Protein AF-A0A7Z9Y8N8-F1 (afdb_monomer_lite)

Secondary structure (DSSP, 8-state):
-HHHHHHHHHHHHHHHT-S----SHHHHHHHHIIIIIIIIIHHHHHHHHHTTS-HHHHHHHHHHHHHHHHHHIIIII-----HHHHHHHHHHHHHHHHHTSPPS-----------

pLDDT: mean 80.78, std 9.98, range [49.03, 92.56]

Foldseek 3Di:
DVVVCCVVVVVVCCVPVNPDDDPDPVVVVVCCCCVVVVPVVVVVVLVVVPVVDDPLVSLVVVLCVVVVVVVCCCVPVVDDQDPVNVVVVVVSNVVSVVVSPDPDDDPPPPDDDDD

Structure (mmCIF, N/CA/C/O backbone):
data_AF-A0A7Z9Y8N8-F1
#
_entry.id   AF-A0A7Z9Y8N8-F1
#
loop_
_atom_site.group_PDB
_atom_site.id
_atom_site.type_symbol
_atom_site.label_atom_id
_atom_site.label_alt_id
_atom_site.label_comp_id
_atom_site.label_asym_id
_atom_site.label_entity_id
_atom_site.label_seq_id
_atom_site.pdbx_PDB_ins_code
_atom_site.Cartn_x
_atom_site.Cartn_y
_atom_site.Cartn_z
_atom_site.occupancy
_atom_site.B_iso_or_equiv
_atom_site.auth_seq_id
_atom_site.auth_comp_id
_atom_site.auth_asym_id
_atom_site.auth_atom_id
_atom_site.pdbx_PDB_model_num
ATOM 1 N N . GLN A 1 1 ? 8.320 -6.258 6.864 1.00 74.81 1 GLN A N 1
ATOM 2 C CA . GLN A 1 1 ? 7.740 -6.509 5.526 1.00 74.81 1 GLN A CA 1
ATOM 3 C C . GLN A 1 1 ? 8.650 -5.999 4.407 1.00 74.81 1 GLN A C 1
ATOM 5 O O . GLN A 1 1 ? 9.103 -6.826 3.633 1.00 74.81 1 GLN A O 1
ATOM 10 N N . ILE A 1 2 ? 8.998 -4.702 4.356 1.00 81.25 2 ILE A N 1
ATOM 11 C CA . ILE A 1 2 ? 9.824 -4.112 3.274 1.00 81.25 2 ILE A CA 1
ATOM 12 C C . ILE A 1 2 ? 11.162 -4.845 3.067 1.00 81.25 2 ILE A C 1
ATOM 14 O O . ILE A 1 2 ? 11.505 -5.166 1.936 1.00 81.25 2 ILE A O 1
ATOM 18 N N . GLY A 1 3 ? 11.878 -5.192 4.144 1.00 84.62 3 GLY A N 1
ATOM 19 C CA . GLY A 1 3 ? 13.131 -5.956 4.033 1.00 84.62 3 GLY A CA 1
ATOM 20 C C . GLY A 1 3 ? 12.950 -7.360 3.442 1.00 84.62 3 GLY A C 1
ATOM 21 O O . GLY A 1 3 ? 13.763 -7.798 2.638 1.00 84.62 3 GLY A O 1
ATOM 22 N N . VAL A 1 4 ? 11.845 -8.039 3.770 1.00 89.19 4 VAL A N 1
ATOM 23 C CA . VAL A 1 4 ? 11.522 -9.356 3.194 1.00 89.19 4 VAL A CA 1
ATOM 24 C C . VAL A 1 4 ? 11.194 -9.219 1.709 1.00 89.19 4 VAL A C 1
ATOM 26 O O . VAL A 1 4 ? 11.703 -9.991 0.906 1.00 89.19 4 VAL A O 1
ATOM 29 N N . VAL A 1 5 ? 10.406 -8.206 1.330 1.00 86.94 5 VAL A N 1
ATOM 30 C CA . VAL A 1 5 ? 10.078 -7.926 -0.078 1.00 86.94 5 VAL A CA 1
ATOM 31 C C . VAL A 1 5 ? 11.340 -7.593 -0.872 1.00 86.94 5 VAL A C 1
ATOM 33 O O . VAL A 1 5 ? 11.537 -8.149 -1.942 1.00 86.94 5 VAL A O 1
ATOM 36 N N . MET A 1 6 ? 12.235 -6.760 -0.337 1.00 87.12 6 MET A N 1
ATOM 37 C CA . MET A 1 6 ? 13.510 -6.439 -0.985 1.00 87.12 6 MET A CA 1
ATOM 38 C C . MET A 1 6 ? 14.345 -7.698 -1.246 1.00 87.12 6 MET A C 1
ATOM 40 O O . MET A 1 6 ? 14.837 -7.882 -2.357 1.00 87.12 6 MET A O 1
ATOM 44 N N . VAL A 1 7 ? 14.494 -8.568 -0.242 1.00 89.81 7 VAL A N 1
ATOM 45 C CA . VAL A 1 7 ? 15.297 -9.791 -0.368 1.00 89.81 7 VAL A CA 1
ATOM 46 C C . VAL A 1 7 ? 14.661 -10.760 -1.361 1.00 89.81 7 VAL A C 1
ATOM 48 O O . VAL A 1 7 ? 15.339 -11.223 -2.273 1.00 89.81 7 VAL A O 1
ATO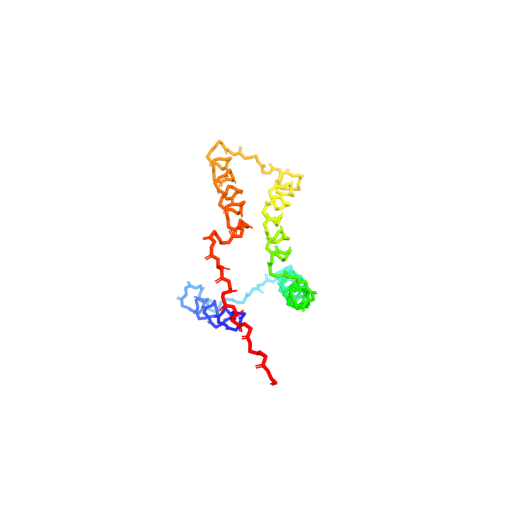M 51 N N . LEU A 1 8 ? 13.365 -11.048 -1.226 1.00 89.75 8 LEU A N 1
ATOM 52 C CA . LEU A 1 8 ? 12.685 -12.012 -2.091 1.00 89.75 8 LEU A CA 1
ATOM 53 C C . LEU A 1 8 ? 12.575 -11.516 -3.537 1.00 89.75 8 LEU A C 1
ATOM 55 O O . LEU A 1 8 ? 12.871 -12.279 -4.452 1.00 89.75 8 LEU A O 1
ATOM 59 N N . SER A 1 9 ? 12.217 -10.247 -3.755 1.00 86.81 9 SER A N 1
ATOM 60 C CA . SER A 1 9 ? 12.153 -9.667 -5.102 1.00 86.81 9 SER A CA 1
ATOM 61 C C . SER A 1 9 ? 13.541 -9.552 -5.737 1.00 86.81 9 SER A C 1
ATOM 63 O O . SER A 1 9 ? 13.685 -9.819 -6.926 1.00 86.81 9 SER A O 1
ATOM 65 N N . GLY A 1 10 ? 14.575 -9.220 -4.954 1.00 85.88 10 GLY A N 1
ATOM 66 C CA . GLY A 1 10 ? 15.961 -9.193 -5.429 1.00 85.88 10 GLY A CA 1
ATOM 67 C C . GLY A 1 10 ? 16.469 -10.578 -5.839 1.00 85.88 10 GLY A C 1
ATOM 68 O O . GLY A 1 10 ? 17.061 -10.726 -6.905 1.00 85.88 10 GLY A O 1
ATOM 69 N N . LEU A 1 11 ? 16.180 -11.609 -5.039 1.00 87.31 11 LEU A N 1
ATOM 70 C CA . LEU A 1 11 ? 16.478 -13.000 -5.393 1.00 87.31 11 LEU A CA 1
ATOM 71 C C . LEU A 1 11 ? 15.697 -13.445 -6.638 1.00 87.31 11 LEU A C 1
ATOM 73 O O . LEU A 1 11 ? 16.274 -14.065 -7.527 1.00 87.31 11 LEU A O 1
ATOM 77 N N . GLY A 1 12 ? 14.413 -13.090 -6.733 1.00 85.00 12 GLY A N 1
ATOM 78 C CA . GLY A 1 12 ? 13.573 -13.389 -7.893 1.00 85.00 12 GLY A CA 1
ATOM 79 C C . GLY A 1 12 ? 14.127 -12.798 -9.190 1.00 85.00 12 GLY A C 1
ATOM 80 O O . GLY A 1 12 ? 14.231 -13.508 -10.185 1.00 85.00 12 GLY A O 1
ATOM 81 N N . MET A 1 13 ? 14.574 -11.541 -9.169 1.00 85.00 13 MET A N 1
ATOM 82 C CA . MET A 1 13 ? 15.202 -10.896 -10.329 1.00 85.00 13 MET A CA 1
ATOM 83 C C . MET A 1 13 ? 16.421 -11.687 -10.832 1.00 85.00 13 MET A C 1
ATOM 85 O O . MET A 1 13 ? 16.550 -11.945 -12.027 1.00 85.00 13 MET A O 1
ATOM 89 N N . VAL A 1 14 ? 17.297 -12.120 -9.917 1.00 83.56 14 VAL A N 1
ATOM 90 C CA . VAL A 1 14 ? 18.511 -12.882 -10.259 1.00 83.56 14 VAL A CA 1
ATOM 91 C C . VAL A 1 14 ? 18.173 -14.251 -10.854 1.00 83.56 14 VAL A C 1
ATOM 93 O O . VAL A 1 14 ? 18.847 -14.691 -11.782 1.00 83.56 14 VAL A O 1
ATOM 96 N N . VAL A 1 15 ? 17.136 -14.914 -10.336 1.00 86.75 15 VAL A N 1
ATOM 97 C CA . VAL A 1 15 ? 16.739 -16.266 -10.757 1.00 86.75 15 VAL A CA 1
ATOM 98 C C . VAL A 1 15 ? 15.953 -16.266 -12.074 1.00 86.75 15 VAL A C 1
ATOM 100 O O . VAL A 1 15 ? 16.153 -17.172 -12.880 1.00 86.75 15 VAL A O 1
ATOM 103 N N . PHE A 1 16 ? 15.073 -15.284 -12.305 1.00 83.81 16 PHE A N 1
ATOM 104 C CA . PHE A 1 16 ? 14.103 -15.311 -13.412 1.00 83.81 16 PHE A CA 1
ATOM 105 C C . PHE A 1 16 ? 14.405 -14.350 -14.572 1.00 83.81 16 PHE A C 1
ATOM 107 O O . PHE A 1 16 ? 14.133 -14.707 -15.715 1.00 83.81 16 PHE A O 1
ATOM 114 N N . GLU A 1 17 ? 14.946 -13.153 -14.321 1.00 76.19 17 GLU A N 1
ATOM 115 C CA . GLU A 1 17 ? 15.118 -12.116 -15.361 1.00 76.19 17 GLU A CA 1
ATOM 116 C C . GLU A 1 17 ? 16.570 -11.967 -15.853 1.00 76.19 17 GLU A C 1
ATOM 118 O O . GLU A 1 17 ? 16.811 -11.391 -16.915 1.00 76.19 17 GLU A O 1
ATOM 123 N N . GLY A 1 18 ? 17.544 -12.537 -15.134 1.00 71.50 18 GLY A N 1
ATOM 124 C CA . GLY A 1 18 ? 18.972 -12.379 -15.417 1.00 71.50 18 GLY A CA 1
ATOM 125 C C . GLY A 1 18 ? 19.484 -10.964 -15.089 1.00 71.50 18 GLY A C 1
ATOM 126 O O . GLY A 1 18 ? 18.704 -10.016 -15.001 1.00 71.50 18 GLY A O 1
ATOM 127 N N . PRO A 1 19 ? 20.798 -10.767 -14.866 1.00 66.75 19 PRO A N 1
ATOM 128 C CA . PRO A 1 19 ? 21.352 -9.465 -14.488 1.00 66.75 19 PRO A CA 1
ATOM 129 C C . PRO A 1 19 ? 21.373 -8.489 -15.680 1.00 66.75 19 PRO A C 1
ATOM 131 O O . PRO A 1 19 ? 22.409 -8.221 -16.287 1.00 66.75 19 PRO A O 1
ATOM 134 N N . GLY A 1 20 ? 20.207 -7.952 -16.029 1.00 67.62 20 GLY A N 1
ATOM 135 C CA . GLY A 1 20 ? 20.031 -6.843 -16.956 1.00 67.62 20 GLY A CA 1
ATOM 136 C C . GLY A 1 20 ? 19.877 -5.532 -16.192 1.00 67.62 20 GLY A C 1
ATOM 137 O O . GLY A 1 20 ? 19.000 -5.397 -15.344 1.00 67.62 20 GLY A O 1
ATOM 138 N N . TYR A 1 21 ? 20.716 -4.539 -16.487 1.00 72.00 21 TYR A N 1
ATOM 139 C CA . TYR A 1 21 ? 20.544 -3.206 -15.909 1.00 72.00 21 TYR A CA 1
ATOM 140 C C . TYR A 1 21 ? 19.411 -2.459 -16.623 1.00 72.00 21 TYR A C 1
ATOM 142 O O . TYR A 1 21 ? 19.406 -2.429 -17.859 1.00 72.00 21 TYR A O 1
ATOM 150 N N . PRO A 1 22 ? 18.492 -1.802 -15.891 1.00 72.06 22 PRO A N 1
ATOM 151 C CA . PRO A 1 22 ? 17.489 -0.950 -16.508 1.00 72.06 22 PRO A CA 1
ATOM 152 C C . PRO A 1 22 ? 18.182 0.190 -17.260 1.00 72.06 22 PRO A C 1
ATOM 154 O O . PRO A 1 22 ? 18.826 1.061 -16.676 1.00 72.06 22 PRO A O 1
ATOM 157 N N . ARG A 1 23 ? 18.076 0.177 -18.590 1.00 73.62 23 ARG A N 1
ATOM 158 C CA . ARG A 1 23 ? 18.652 1.209 -19.454 1.00 73.62 23 ARG A CA 1
ATOM 159 C C . ARG A 1 23 ? 17.613 2.298 -19.679 1.00 73.62 23 ARG A C 1
ATOM 161 O O . ARG A 1 23 ? 16.666 2.107 -20.431 1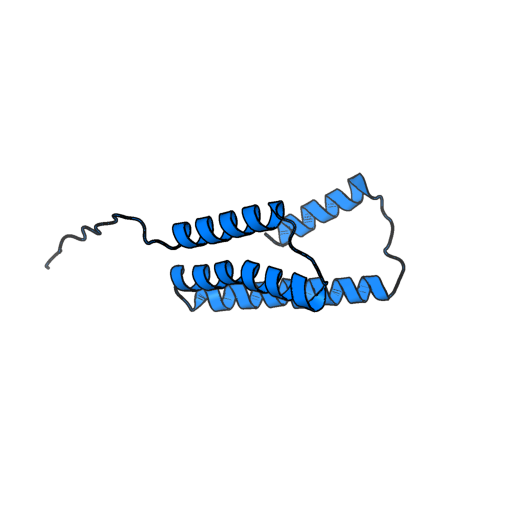.00 73.62 23 ARG A O 1
ATOM 168 N N . GLY A 1 24 ? 17.795 3.444 -19.030 1.00 82.31 24 GLY A N 1
ATOM 169 C CA . GLY A 1 24 ? 16.998 4.637 -19.308 1.00 82.31 24 GLY A CA 1
ATOM 170 C C . GLY A 1 24 ? 16.698 5.478 -18.075 1.00 82.31 24 GLY A C 1
ATOM 171 O O . GLY A 1 24 ? 16.268 4.980 -17.037 1.00 82.31 24 GLY A O 1
ATOM 172 N N . TRP A 1 25 ? 16.864 6.790 -18.221 1.00 84.69 25 TRP A N 1
ATOM 173 C CA . TRP A 1 25 ? 16.584 7.778 -17.176 1.00 84.69 25 TRP A CA 1
ATOM 174 C C . TRP A 1 25 ? 15.131 7.739 -16.671 1.00 84.69 25 TRP A C 1
ATOM 176 O O . TRP A 1 25 ? 14.866 8.003 -15.499 1.00 84.69 25 TRP A O 1
ATOM 186 N N . THR A 1 26 ? 14.190 7.351 -17.533 1.00 87.50 26 THR A N 1
ATOM 187 C CA . THR A 1 26 ? 12.769 7.191 -17.193 1.00 87.50 26 THR A CA 1
ATOM 188 C C . THR A 1 26 ? 12.542 6.124 -16.123 1.00 87.50 26 THR A C 1
ATOM 190 O O . THR A 1 26 ? 11.731 6.336 -15.224 1.00 87.50 26 THR A O 1
ATOM 193 N N . VAL A 1 27 ? 13.285 5.011 -16.165 1.00 87.56 27 VAL A N 1
ATOM 194 C CA . VAL A 1 27 ? 13.118 3.907 -15.207 1.00 87.56 27 VAL A CA 1
ATOM 195 C C . VAL A 1 27 ? 13.610 4.318 -13.825 1.00 87.56 27 VAL A C 1
ATOM 197 O O . VAL A 1 27 ? 12.903 4.121 -12.843 1.00 87.56 27 VAL A O 1
ATOM 200 N N . TYR A 1 28 ? 14.772 4.970 -13.743 1.00 87.12 28 TYR A N 1
ATOM 201 C CA . TYR A 1 28 ? 15.305 5.469 -12.472 1.00 87.12 28 TYR A CA 1
ATOM 202 C C . TYR A 1 28 ? 14.409 6.537 -11.840 1.00 87.12 28 TYR A C 1
ATOM 204 O O . TYR A 1 28 ? 14.181 6.511 -10.633 1.00 87.12 28 TYR A O 1
ATOM 212 N N . LYS A 1 29 ? 13.847 7.442 -12.652 1.00 90.12 29 LYS A N 1
ATOM 213 C CA . LYS A 1 29 ? 12.847 8.411 -12.185 1.00 90.12 29 LYS A CA 1
ATOM 214 C C . LYS A 1 29 ? 11.593 7.725 -11.651 1.00 90.12 29 LYS A C 1
ATOM 216 O O . LYS A 1 29 ? 11.150 8.064 -10.558 1.00 90.12 29 LYS A O 1
ATOM 221 N N . GLY A 1 30 ? 11.047 6.765 -12.399 1.00 89.50 30 GLY A N 1
ATOM 222 C CA . GLY A 1 30 ? 9.881 5.991 -11.977 1.00 89.50 30 GLY A CA 1
ATOM 223 C C . GLY A 1 30 ? 10.141 5.266 -10.661 1.00 89.50 30 GLY A C 1
ATOM 224 O O . GLY A 1 30 ? 9.374 5.431 -9.721 1.00 89.50 30 GLY A O 1
ATOM 225 N N . LEU A 1 31 ? 11.272 4.563 -10.563 1.00 88.94 31 LEU A N 1
ATOM 226 C CA . LEU A 1 31 ? 11.694 3.837 -9.366 1.00 88.94 31 LEU A CA 1
ATOM 227 C C . LEU A 1 31 ? 11.853 4.757 -8.153 1.00 88.94 31 LEU A C 1
ATOM 229 O O . LEU A 1 31 ? 11.439 4.403 -7.053 1.00 88.94 31 LEU A O 1
ATOM 233 N N . PHE A 1 32 ? 12.434 5.943 -8.341 1.00 90.81 32 PHE A N 1
ATOM 234 C CA . PHE A 1 32 ? 12.578 6.906 -7.256 1.00 90.81 32 PHE A CA 1
ATOM 235 C C . PHE A 1 32 ? 11.218 7.427 -6.784 1.00 90.81 32 PHE A C 1
ATOM 237 O O . PHE A 1 32 ? 10.953 7.454 -5.585 1.00 90.81 32 PHE A O 1
ATOM 244 N N . ILE A 1 33 ? 10.328 7.795 -7.708 1.00 92.56 33 ILE A N 1
ATOM 245 C CA . ILE A 1 33 ? 9.006 8.327 -7.359 1.00 92.56 33 ILE A CA 1
ATOM 246 C C . ILE A 1 33 ? 8.155 7.259 -6.658 1.00 92.56 33 ILE A C 1
ATOM 248 O O . ILE A 1 33 ? 7.591 7.522 -5.596 1.00 92.56 33 ILE A O 1
ATOM 252 N N . THR A 1 34 ? 8.086 6.043 -7.197 1.00 90.88 34 THR A N 1
ATOM 253 C CA . THR A 1 34 ? 7.254 4.975 -6.623 1.00 90.88 34 THR A CA 1
ATOM 254 C C . THR A 1 34 ? 7.875 4.368 -5.362 1.00 90.88 34 THR A C 1
ATOM 256 O O . THR A 1 34 ? 7.177 4.117 -4.379 1.00 90.88 34 THR A O 1
ATOM 259 N N . GLY A 1 35 ? 9.193 4.180 -5.331 1.00 89.31 35 GLY A N 1
ATOM 260 C CA . GLY A 1 35 ? 9.896 3.609 -4.184 1.00 89.31 35 GLY A CA 1
ATOM 261 C C . GLY A 1 35 ? 10.010 4.574 -3.005 1.00 89.31 35 GLY A C 1
ATOM 262 O O . GLY A 1 35 ? 9.782 4.189 -1.860 1.00 89.31 35 GLY A O 1
ATOM 263 N N . PHE A 1 36 ? 10.329 5.844 -3.247 1.00 90.62 36 PHE A N 1
ATOM 264 C CA . PHE A 1 36 ? 10.497 6.801 -2.156 1.00 90.62 36 PHE A CA 1
ATOM 265 C C . PHE A 1 36 ? 9.163 7.422 -1.735 1.00 90.62 36 PHE A C 1
ATOM 267 O O . PHE A 1 36 ? 8.745 7.262 -0.588 1.00 90.62 36 PHE A O 1
ATOM 274 N N . PHE A 1 37 ? 8.464 8.096 -2.652 1.00 91.00 37 PHE A N 1
ATOM 275 C CA . PHE A 1 37 ? 7.245 8.828 -2.301 1.00 91.00 37 PHE A CA 1
ATOM 276 C C . PHE A 1 37 ? 6.050 7.899 -2.113 1.00 91.00 37 PHE A C 1
ATOM 278 O O . PHE A 1 37 ? 5.396 7.959 -1.075 1.00 91.00 37 PHE A O 1
ATOM 285 N N . ALA A 1 38 ? 5.772 7.024 -3.084 1.00 89.19 38 ALA A N 1
ATOM 286 C CA . ALA A 1 38 ? 4.589 6.171 -2.988 1.00 89.19 38 ALA A CA 1
ATOM 287 C C . ALA A 1 38 ? 4.740 5.061 -1.936 1.00 89.19 38 ALA A C 1
ATOM 289 O O . ALA A 1 38 ? 3.746 4.661 -1.347 1.00 89.19 38 ALA A O 1
ATOM 290 N N . THR A 1 39 ? 5.964 4.591 -1.662 1.00 90.25 39 THR A N 1
ATOM 291 C CA . THR A 1 39 ? 6.201 3.489 -0.714 1.00 90.25 39 THR A CA 1
ATOM 292 C C . THR A 1 39 ? 6.753 3.984 0.623 1.00 90.25 39 THR A C 1
ATOM 294 O O . THR A 1 39 ? 6.069 3.885 1.638 1.00 90.25 39 THR A O 1
ATOM 297 N N . ALA A 1 40 ? 7.979 4.522 0.669 1.00 89.25 40 ALA A N 1
ATOM 298 C CA . ALA A 1 40 ? 8.636 4.838 1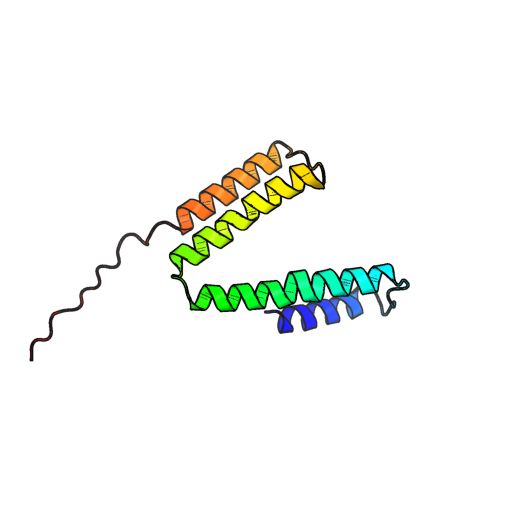.942 1.00 89.25 40 ALA A CA 1
ATOM 299 C C . ALA A 1 40 ? 7.898 5.922 2.749 1.00 89.25 40 ALA A C 1
ATOM 301 O O . ALA A 1 40 ? 7.656 5.739 3.944 1.00 89.25 40 ALA A O 1
ATOM 302 N N . VAL A 1 41 ? 7.498 7.023 2.103 1.00 91.00 41 VAL A N 1
ATOM 303 C CA . VAL A 1 41 ? 6.746 8.105 2.761 1.00 91.00 41 VAL A CA 1
ATOM 304 C C . VAL A 1 41 ? 5.344 7.641 3.155 1.00 91.00 41 VAL A C 1
ATOM 306 O O . VAL A 1 41 ? 4.917 7.918 4.276 1.00 91.00 41 VAL A O 1
ATOM 309 N N . ALA A 1 42 ? 4.652 6.897 2.287 1.00 89.38 42 ALA A N 1
ATOM 310 C CA . ALA A 1 42 ? 3.329 6.358 2.596 1.00 89.38 42 ALA A CA 1
ATOM 311 C C . ALA A 1 42 ? 3.365 5.424 3.813 1.00 89.38 42 ALA A C 1
ATOM 313 O O . ALA A 1 42 ? 2.596 5.629 4.746 1.00 89.38 42 ALA A O 1
ATOM 314 N N . PHE A 1 43 ? 4.303 4.472 3.869 1.00 88.56 43 PHE A N 1
ATOM 315 C CA . PHE A 1 43 ? 4.461 3.579 5.021 1.00 88.56 43 PHE A CA 1
ATOM 316 C C . PHE A 1 43 ? 4.868 4.318 6.296 1.00 88.56 43 PHE A C 1
ATOM 318 O O . PHE A 1 43 ? 4.412 3.969 7.385 1.00 88.56 43 PHE A O 1
ATOM 325 N N . TRP A 1 44 ? 5.717 5.343 6.189 1.00 91.00 44 TRP A N 1
ATOM 326 C CA . TRP A 1 44 ? 6.068 6.171 7.340 1.00 91.00 44 TRP A CA 1
ATOM 327 C C . TRP A 1 44 ? 4.842 6.902 7.895 1.00 91.00 44 TRP A C 1
ATOM 329 O O . TRP A 1 44 ? 4.573 6.824 9.095 1.00 91.00 44 TRP A O 1
ATOM 339 N N . ALA A 1 45 ? 4.068 7.555 7.024 1.00 88.25 45 ALA A N 1
ATOM 340 C CA . ALA A 1 45 ? 2.835 8.232 7.402 1.00 88.25 45 ALA A CA 1
ATOM 341 C C . ALA A 1 45 ? 1.826 7.235 7.985 1.00 88.25 45 ALA A C 1
ATOM 343 O O . ALA A 1 45 ? 1.270 7.481 9.052 1.00 88.25 45 ALA A O 1
ATOM 344 N N . GLN A 1 46 ? 1.657 6.079 7.340 1.00 87.38 46 GLN A N 1
ATOM 345 C CA . GLN A 1 46 ? 0.788 4.997 7.783 1.00 87.38 46 GLN A CA 1
ATOM 346 C C . GLN A 1 46 ? 1.138 4.564 9.209 1.00 87.38 46 GLN A C 1
ATOM 348 O O . GLN A 1 46 ? 0.283 4.628 10.085 1.00 87.38 46 GLN A O 1
ATOM 353 N N . ASN A 1 47 ? 2.400 4.223 9.480 1.00 88.06 47 ASN A N 1
ATOM 354 C CA . ASN A 1 47 ? 2.848 3.831 10.819 1.00 88.06 47 ASN A CA 1
ATOM 355 C C . ASN A 1 47 ? 2.671 4.959 11.843 1.00 88.06 47 ASN A C 1
ATOM 357 O O . ASN A 1 47 ? 2.300 4.711 12.992 1.00 88.06 47 ASN A O 1
ATOM 361 N N . ARG A 1 48 ? 2.921 6.213 11.442 1.00 88.56 48 ARG A N 1
ATOM 362 C CA . ARG A 1 48 ? 2.764 7.363 12.332 1.00 88.56 48 ARG A CA 1
ATOM 363 C C . ARG A 1 48 ? 1.303 7.564 12.717 1.00 88.56 48 ARG A C 1
ATOM 365 O O . ARG A 1 48 ? 1.021 7.686 13.905 1.00 88.56 48 ARG A O 1
ATOM 372 N N . PHE A 1 49 ? 0.386 7.571 11.757 1.00 85.69 49 PHE A N 1
ATOM 373 C CA . PHE A 1 49 ? -1.036 7.766 12.028 1.00 85.69 49 PHE A CA 1
ATOM 374 C C . PHE A 1 49 ? -1.652 6.571 12.748 1.00 85.69 49 PHE A C 1
ATOM 376 O O . PHE A 1 49 ? -2.353 6.786 13.728 1.00 85.69 49 PHE A O 1
ATOM 383 N N . GLN A 1 50 ? -1.302 5.337 12.374 1.00 85.06 50 GLN A N 1
ATOM 384 C CA . GLN A 1 50 ? -1.714 4.125 13.093 1.00 85.06 50 GLN A CA 1
ATOM 385 C C . GLN A 1 50 ? -1.367 4.174 14.588 1.00 85.06 50 GLN A C 1
ATOM 387 O O . GLN A 1 50 ? -2.107 3.641 15.405 1.00 85.06 50 GLN A O 1
ATOM 392 N N . SER A 1 51 ? -0.259 4.827 14.963 1.00 85.12 51 SER A N 1
ATOM 393 C CA . SER A 1 51 ? 0.128 4.989 16.373 1.00 85.12 51 SER A CA 1
ATOM 394 C C . SER A 1 51 ? -0.697 6.028 17.148 1.00 85.12 51 SER A C 1
ATOM 396 O O . SER A 1 51 ? -0.628 6.064 18.374 1.00 85.12 51 SER A O 1
ATOM 398 N N . LEU A 1 52 ? -1.439 6.893 16.448 1.00 84.06 52 LEU A N 1
ATOM 399 C CA . LEU A 1 52 ? -2.159 8.037 17.018 1.00 84.06 52 LEU A CA 1
ATOM 400 C C . LEU A 1 52 ? -3.677 7.828 17.098 1.00 84.06 52 LEU A C 1
ATOM 402 O O . LEU A 1 52 ? -4.323 8.487 17.909 1.00 84.06 52 LEU A O 1
ATOM 406 N N . ILE A 1 53 ? -4.248 6.950 16.269 1.00 85.94 53 ILE A N 1
ATOM 407 C CA . ILE A 1 53 ? -5.695 6.682 16.216 1.00 85.94 53 ILE A CA 1
ATOM 408 C C . ILE A 1 53 ? -6.011 5.237 16.611 1.00 85.94 53 ILE A C 1
ATOM 410 O O . ILE A 1 53 ? -5.134 4.375 16.641 1.00 85.94 53 ILE A O 1
ATOM 414 N N . SER A 1 54 ? -7.277 4.958 16.932 1.00 84.94 54 SER A N 1
ATOM 415 C CA . SER A 1 54 ? -7.691 3.609 17.314 1.00 84.94 54 SER A CA 1
ATOM 416 C C . SER A 1 54 ? -7.564 2.621 16.144 1.00 84.94 54 SER A C 1
ATOM 418 O O . SER A 1 54 ? -7.583 2.997 14.966 1.00 84.94 54 SER A O 1
ATOM 420 N N . ALA A 1 55 ? -7.463 1.326 16.462 1.00 78.56 55 ALA A N 1
ATOM 421 C CA . ALA A 1 55 ? -7.412 0.273 15.448 1.00 78.56 55 ALA A CA 1
ATOM 422 C C . ALA A 1 55 ? -8.676 0.245 14.564 1.00 78.56 55 ALA A C 1
ATOM 424 O O . ALA A 1 55 ? -8.576 -0.056 13.378 1.00 78.56 55 ALA A O 1
ATOM 425 N N . GLY A 1 56 ? -9.841 0.598 15.125 1.00 76.38 56 GLY A N 1
ATOM 426 C CA . GLY A 1 56 ? -11.097 0.697 14.376 1.00 76.38 56 GLY A CA 1
ATOM 427 C C . GLY A 1 56 ? -11.078 1.843 13.364 1.00 76.38 56 GLY A C 1
ATOM 428 O O . GLY A 1 56 ? -11.373 1.635 12.192 1.00 76.38 56 GLY A O 1
ATOM 429 N N . ASP A 1 57 ? -10.635 3.031 13.776 1.00 79.44 57 ASP A N 1
ATOM 430 C CA . ASP A 1 57 ? -10.585 4.200 12.883 1.00 79.44 57 ASP A CA 1
ATOM 431 C C . ASP A 1 57 ? -9.558 4.014 11.758 1.00 79.44 57 ASP A C 1
ATOM 433 O O . ASP A 1 57 ? -9.811 4.344 10.600 1.00 79.44 57 ASP A O 1
ATOM 437 N N . THR A 1 58 ? -8.412 3.409 12.080 1.00 81.81 58 THR A N 1
ATOM 438 C CA . THR A 1 58 ? -7.396 3.015 11.095 1.00 81.81 58 THR A CA 1
ATOM 439 C C . THR A 1 58 ? -7.972 2.073 10.037 1.00 81.81 58 THR A C 1
ATOM 441 O O . THR A 1 58 ? -7.698 2.224 8.845 1.00 81.81 58 THR A O 1
ATOM 444 N N . ALA A 1 59 ? -8.760 1.085 10.462 1.00 78.88 59 ALA A N 1
ATOM 445 C CA . ALA A 1 59 ? -9.336 0.097 9.565 1.00 78.88 59 ALA A CA 1
ATOM 446 C C . ALA A 1 59 ? -10.391 0.718 8.628 1.00 78.88 59 ALA A C 1
ATOM 448 O O . ALA A 1 59 ? -10.423 0.355 7.454 1.00 78.88 59 ALA A O 1
ATOM 449 N N . ILE A 1 60 ? -11.152 1.732 9.074 1.00 79.94 60 ILE A N 1
ATOM 450 C CA . ILE A 1 60 ? -12.023 2.543 8.198 1.00 79.94 60 ILE A CA 1
ATOM 451 C C . ILE A 1 60 ? -11.208 3.240 7.101 1.00 79.94 60 ILE A C 1
ATOM 453 O O . ILE A 1 60 ? -11.608 3.236 5.933 1.00 79.94 60 ILE A O 1
ATOM 457 N N . ILE A 1 61 ? -10.052 3.808 7.448 1.00 84.50 61 ILE A N 1
ATOM 458 C CA . ILE A 1 61 ? -9.191 4.503 6.483 1.00 84.50 61 ILE A CA 1
ATOM 459 C C . ILE A 1 61 ? -8.646 3.524 5.433 1.00 84.50 61 ILE A C 1
ATOM 461 O O . ILE A 1 61 ? -8.772 3.799 4.241 1.00 84.50 61 ILE A O 1
ATOM 465 N N . PHE A 1 62 ? -8.118 2.359 5.829 1.00 82.56 62 PHE A N 1
ATOM 466 C CA . PHE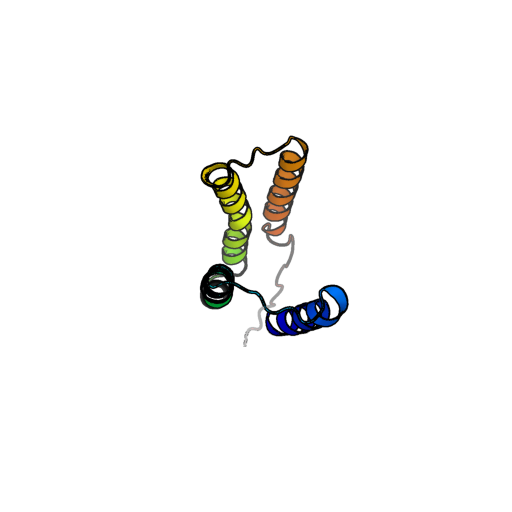 A 1 62 ? -7.661 1.354 4.850 1.00 82.56 62 PHE A CA 1
ATOM 467 C C . PHE A 1 62 ? -8.800 0.739 4.048 1.00 82.56 62 PHE A C 1
ATOM 469 O O . PHE A 1 62 ? -8.616 0.419 2.878 1.00 82.56 62 PHE A O 1
ATOM 476 N N . ALA A 1 63 ? -9.995 0.623 4.626 1.00 82.25 63 ALA A N 1
ATOM 477 C CA . ALA A 1 63 ? -11.166 0.185 3.878 1.00 82.25 63 ALA A CA 1
ATOM 478 C C . ALA A 1 63 ? -11.594 1.194 2.800 1.00 82.25 63 ALA A C 1
ATOM 480 O O . ALA A 1 63 ? -12.202 0.822 1.798 1.00 82.25 63 ALA A O 1
ATOM 481 N N . SER A 1 64 ? -11.245 2.469 2.977 1.00 84.38 64 SER A N 1
ATOM 482 C CA . SER A 1 64 ? -11.530 3.523 2.002 1.00 84.38 64 SER A CA 1
ATOM 483 C C . SER A 1 64 ? -10.537 3.531 0.830 1.00 84.38 64 SER A C 1
ATOM 485 O O . SER A 1 64 ? -10.875 4.000 -0.255 1.00 84.38 64 SER A O 1
ATOM 487 N N . GLU A 1 65 ? -9.332 2.979 1.007 1.00 84.88 65 GLU A N 1
ATOM 488 C CA . GLU A 1 65 ? -8.292 2.893 -0.028 1.00 84.88 65 GLU A CA 1
ATOM 489 C C . GLU A 1 65 ? -8.775 2.256 -1.349 1.00 84.88 65 GLU A C 1
ATOM 491 O O . GLU A 1 65 ? -8.640 2.911 -2.385 1.00 84.88 65 GLU A O 1
ATOM 496 N N . PRO A 1 66 ? -9.395 1.055 -1.377 1.00 82.38 66 PRO A N 1
ATOM 497 C CA . PRO A 1 66 ? -9.872 0.456 -2.626 1.00 82.38 66 PRO A CA 1
ATOM 498 C C . PRO A 1 66 ? -10.973 1.272 -3.315 1.00 82.38 66 PRO A C 1
ATOM 500 O O . PRO A 1 66 ? -11.077 1.227 -4.539 1.00 82.38 66 PRO A O 1
ATOM 503 N N . VAL A 1 67 ? -11.771 2.046 -2.568 1.00 84.50 67 VAL A N 1
ATOM 504 C CA . VAL A 1 67 ? -12.789 2.939 -3.147 1.00 84.50 67 VAL A CA 1
ATOM 505 C C . VAL A 1 67 ? -12.117 4.072 -3.915 1.00 84.50 67 VAL A C 1
ATOM 507 O O . VAL A 1 67 ? -12.463 4.328 -5.068 1.00 84.50 67 VAL A O 1
ATOM 510 N N . PHE A 1 68 ? -11.120 4.721 -3.307 1.00 87.00 68 PHE A N 1
ATOM 511 C CA . PHE A 1 68 ? -10.341 5.756 -3.982 1.00 87.00 68 PHE A CA 1
ATOM 512 C C . PHE A 1 68 ? -9.534 5.190 -5.148 1.00 87.00 68 PHE A C 1
ATOM 514 O O . PHE A 1 68 ? -9.501 5.808 -6.207 1.00 87.00 68 PHE A O 1
ATOM 521 N N . ALA A 1 69 ? -8.938 4.006 -4.996 1.00 87.25 69 ALA A N 1
ATOM 522 C CA . ALA A 1 69 ? -8.221 3.334 -6.073 1.00 87.25 69 ALA A CA 1
ATOM 523 C C . ALA A 1 69 ? -9.138 3.052 -7.274 1.00 87.25 69 ALA A C 1
ATOM 525 O O . ALA A 1 69 ? -8.786 3.401 -8.397 1.00 87.25 69 ALA A O 1
ATOM 526 N N . ALA A 1 70 ? -10.341 2.513 -7.047 1.00 84.94 70 ALA A N 1
ATOM 527 C CA . ALA A 1 70 ? -11.324 2.278 -8.105 1.00 84.94 70 ALA A CA 1
ATOM 528 C C . ALA A 1 70 ? -11.808 3.588 -8.752 1.00 84.94 70 ALA A C 1
ATOM 530 O O . ALA A 1 70 ? -11.925 3.673 -9.974 1.00 84.94 70 ALA A O 1
ATOM 531 N N . MET A 1 71 ? -12.045 4.628 -7.947 1.00 86.88 71 MET A N 1
ATOM 532 C CA . MET A 1 71 ? -12.433 5.951 -8.436 1.00 86.88 71 MET A CA 1
ATOM 533 C C . MET A 1 71 ? -11.338 6.560 -9.320 1.00 86.88 71 MET A C 1
ATOM 535 O O . MET A 1 71 ? -11.618 7.013 -10.427 1.00 86.88 71 MET A O 1
ATOM 539 N N . PHE A 1 72 ? -10.085 6.548 -8.868 1.00 88.94 72 PHE A N 1
ATOM 540 C CA . PHE A 1 72 ? -8.967 7.089 -9.634 1.00 88.94 72 PHE A CA 1
ATOM 541 C C . PHE A 1 72 ? -8.614 6.229 -10.853 1.00 88.94 72 PHE A C 1
ATOM 543 O O . PHE A 1 72 ? -8.278 6.794 -11.891 1.00 88.94 72 PHE A O 1
ATOM 550 N N . GLY A 1 73 ? -8.768 4.905 -10.789 1.00 88.12 73 GLY A N 1
ATOM 551 C CA . GLY A 1 73 ? -8.650 4.016 -11.951 1.00 88.12 73 GLY A CA 1
ATOM 552 C C . GLY A 1 73 ? -9.680 4.346 -13.036 1.00 88.12 73 GLY A C 1
ATOM 553 O O . GLY A 1 73 ? -9.331 4.495 -14.207 1.00 88.12 73 GLY A O 1
ATOM 554 N N . TYR A 1 74 ? -10.934 4.593 -12.645 1.00 86.06 74 TYR A N 1
ATOM 555 C CA . TYR A 1 74 ? -11.975 5.029 -13.578 1.00 86.06 74 TYR A CA 1
ATOM 556 C C . TYR A 1 74 ? -11.698 6.426 -14.162 1.00 86.06 74 TYR A C 1
ATOM 558 O O . TYR A 1 74 ? -11.803 6.609 -15.373 1.00 86.06 74 TYR A O 1
ATOM 566 N N . LEU A 1 75 ? -11.329 7.413 -13.330 1.00 88.75 75 LEU A N 1
ATOM 567 C CA . LEU A 1 75 ? -11.137 8.802 -13.779 1.00 88.75 75 LEU A CA 1
ATOM 568 C C . LEU A 1 75 ? -9.843 9.027 -14.575 1.00 88.75 75 LEU A C 1
ATOM 570 O O . LEU A 1 75 ? -9.874 9.716 -15.590 1.00 88.75 75 LEU A O 1
ATOM 574 N N . PHE A 1 76 ? -8.708 8.510 -14.098 1.00 89.25 76 PHE A N 1
ATOM 575 C CA . PHE A 1 76 ? -7.386 8.822 -14.655 1.00 89.25 76 PHE A CA 1
ATOM 576 C C . PHE A 1 76 ? -6.884 7.766 -15.638 1.00 89.25 76 PHE A C 1
ATOM 578 O O . PHE A 1 76 ? -6.220 8.124 -16.609 1.00 89.25 76 PHE A O 1
ATOM 585 N N . LEU A 1 77 ? -7.183 6.484 -15.404 1.00 85.50 77 LEU A N 1
ATOM 586 C CA . LEU A 1 77 ? -6.772 5.394 -16.298 1.00 85.50 77 LEU A CA 1
ATOM 587 C C . LEU A 1 77 ? -7.876 5.017 -17.302 1.00 85.50 77 LEU A C 1
ATOM 589 O O . LEU A 1 77 ? -7.605 4.298 -18.262 1.00 85.50 77 LEU A O 1
ATOM 593 N N . GLY A 1 78 ? -9.106 5.517 -17.117 1.00 82.38 78 GLY A N 1
ATOM 594 C CA . GLY A 1 78 ? -10.245 5.201 -17.981 1.00 82.38 78 GLY A CA 1
ATOM 595 C C . GLY A 1 78 ? -10.715 3.749 -17.859 1.00 82.38 78 GLY A C 1
ATOM 596 O O . GLY A 1 78 ? -11.383 3.241 -18.764 1.00 82.38 78 GLY A O 1
ATOM 597 N N . GLU A 1 79 ? -10.354 3.061 -16.772 1.00 83.25 79 GLU A N 1
ATOM 598 C CA . GLU A 1 79 ? -10.701 1.659 -16.566 1.00 83.25 79 GLU A CA 1
ATOM 599 C C . GLU A 1 79 ? -12.214 1.507 -16.403 1.00 83.25 79 GLU A C 1
ATOM 601 O O . GLU A 1 79 ? -12.828 2.060 -15.492 1.00 83.25 79 GLU A O 1
ATOM 606 N N . ARG A 1 80 ? -12.840 0.733 -17.294 1.00 79.56 80 ARG A N 1
ATOM 607 C CA . ARG A 1 80 ? -14.255 0.376 -17.177 1.00 79.56 80 ARG A CA 1
ATOM 608 C C . ARG A 1 80 ? -14.378 -0.920 -16.398 1.00 79.56 80 ARG A C 1
ATOM 610 O O . ARG A 1 80 ? -13.913 -1.958 -16.858 1.00 79.56 80 ARG A O 1
ATOM 617 N N . LEU A 1 81 ? -15.057 -0.851 -15.256 1.00 73.69 81 LEU A N 1
ATOM 618 C CA . LEU A 1 81 ? -15.383 -2.019 -14.446 1.00 73.69 81 LEU A CA 1
ATOM 619 C C . LEU A 1 81 ? -16.246 -2.990 -15.264 1.00 73.69 81 LEU A C 1
ATOM 621 O O . LEU A 1 81 ? -17.426 -2.740 -15.516 1.00 73.69 81 LEU A O 1
ATOM 625 N N . ALA A 1 82 ? -15.657 -4.107 -15.685 1.00 79.12 82 ALA A N 1
ATOM 626 C CA . ALA A 1 82 ? -16.403 -5.219 -16.255 1.00 79.12 82 ALA A CA 1
ATOM 627 C C . ALA A 1 82 ? -17.338 -5.819 -15.188 1.00 79.12 82 ALA A C 1
ATOM 629 O O . ALA A 1 82 ? -17.049 -5.753 -13.992 1.00 79.12 82 ALA A O 1
ATOM 630 N N . ALA A 1 83 ? -18.434 -6.464 -15.601 1.00 74.25 83 ALA A N 1
ATOM 631 C CA . ALA A 1 83 ? -19.437 -7.006 -14.673 1.00 74.25 83 ALA A CA 1
ATOM 632 C C . ALA A 1 83 ? -18.836 -7.915 -13.575 1.00 74.25 83 ALA A C 1
ATOM 634 O O . ALA A 1 83 ? -19.247 -7.848 -12.417 1.00 74.25 83 ALA A O 1
ATOM 635 N N . GLY A 1 84 ? -17.806 -8.704 -13.908 1.00 78.00 84 GLY A N 1
ATOM 636 C CA . GLY A 1 84 ? -17.081 -9.534 -12.938 1.00 78.00 84 GLY A CA 1
ATOM 637 C C . GLY A 1 84 ? -16.241 -8.738 -11.929 1.00 78.00 84 GLY A C 1
ATOM 638 O O . GLY A 1 84 ? -16.183 -9.103 -10.757 1.00 78.00 84 GLY A O 1
ATOM 639 N N . GLN A 1 85 ? -15.641 -7.618 -12.344 1.00 81.06 85 GLN A N 1
ATOM 640 C CA . GLN A 1 85 ? -14.892 -6.732 -11.444 1.00 81.06 85 GLN A CA 1
ATOM 641 C C . GLN A 1 85 ? -15.827 -6.003 -10.475 1.00 81.06 85 GLN A C 1
ATOM 643 O O . GLN A 1 85 ? -15.471 -5.818 -9.315 1.00 81.06 85 GLN A O 1
ATOM 648 N N . GLY A 1 86 ? -17.044 -5.660 -10.911 1.00 81.44 86 GLY A N 1
ATOM 649 C CA . GLY A 1 86 ? -18.075 -5.106 -10.030 1.00 81.44 86 GLY A CA 1
ATOM 650 C C . GLY A 1 86 ? -18.467 -6.067 -8.902 1.00 81.44 86 GLY A C 1
ATOM 651 O O . GLY A 1 86 ? -18.602 -5.653 -7.754 1.00 81.44 86 GLY A O 1
ATOM 652 N N . LEU A 1 87 ? -18.571 -7.364 -9.204 1.00 85.75 87 LEU A N 1
ATOM 653 C CA . LEU A 1 87 ? -18.881 -8.406 -8.218 1.00 85.75 87 LEU A CA 1
ATOM 654 C C . LEU A 1 87 ? -17.729 -8.600 -7.215 1.00 85.75 87 LEU A C 1
ATOM 656 O O . LEU A 1 87 ? -17.961 -8.690 -6.010 1.00 85.75 87 LEU A O 1
ATOM 660 N N . GLY A 1 88 ? -16.483 -8.579 -7.701 1.00 84.56 88 GLY A N 1
ATOM 661 C CA . GLY A 1 88 ? -15.290 -8.580 -6.851 1.00 84.56 88 GLY A CA 1
ATOM 662 C C . GLY A 1 88 ? -15.202 -7.345 -5.948 1.00 84.56 88 GLY A C 1
ATOM 663 O O . GLY A 1 88 ? -14.945 -7.475 -4.753 1.00 84.56 88 GLY A O 1
ATOM 664 N N . ALA A 1 89 ? -15.490 -6.157 -6.485 1.00 82.88 89 ALA A N 1
ATOM 665 C CA . ALA A 1 89 ? -15.530 -4.917 -5.714 1.00 82.88 89 ALA A CA 1
ATOM 666 C C . ALA A 1 89 ? -16.605 -4.970 -4.616 1.00 82.88 89 ALA A C 1
ATOM 668 O O . ALA A 1 89 ? -16.323 -4.639 -3.466 1.00 82.88 89 ALA A O 1
ATOM 669 N N . LE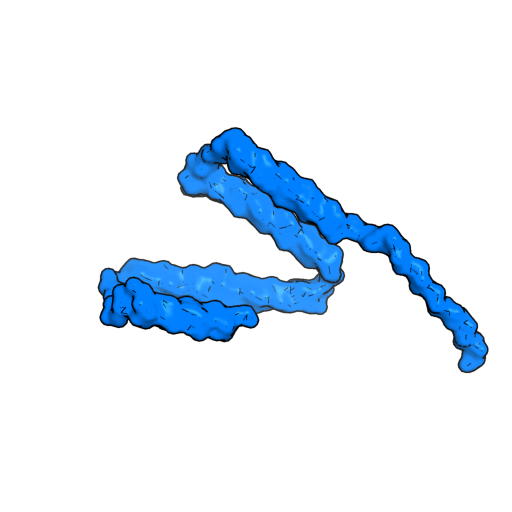U A 1 90 ? -17.810 -5.458 -4.936 1.00 84.81 90 LEU A N 1
ATOM 670 C CA . LEU A 1 90 ? -18.889 -5.640 -3.961 1.00 84.81 90 LEU A CA 1
ATOM 671 C C . LEU A 1 90 ? -18.473 -6.590 -2.826 1.00 84.81 90 LEU A C 1
ATOM 673 O O . LEU A 1 90 ? -18.715 -6.295 -1.654 1.00 84.81 90 LEU A O 1
ATOM 677 N N . LEU A 1 91 ? -17.823 -7.710 -3.156 1.00 86.69 91 LEU A N 1
ATOM 678 C CA . LEU A 1 91 ? -17.308 -8.666 -2.172 1.00 86.69 91 LEU A CA 1
ATOM 679 C C . LEU A 1 91 ? -16.265 -8.037 -1.242 1.00 86.69 91 LEU A C 1
ATOM 681 O O . LEU A 1 91 ? -16.361 -8.224 -0.031 1.00 86.69 91 LEU A O 1
ATOM 685 N N . ILE A 1 92 ? -15.313 -7.266 -1.779 1.00 85.12 92 ILE A N 1
ATOM 686 C CA . ILE A 1 92 ? -14.287 -6.575 -0.980 1.00 85.12 92 ILE A CA 1
ATOM 687 C C . ILE A 1 92 ? -14.939 -5.577 -0.020 1.00 85.12 92 ILE A C 1
ATOM 689 O O . ILE A 1 92 ? -14.656 -5.614 1.177 1.00 85.12 92 ILE A O 1
ATOM 693 N N . LEU A 1 93 ? -15.853 -4.734 -0.513 1.00 82.88 93 LEU A N 1
ATOM 694 C CA . LEU A 1 93 ? -16.554 -3.751 0.319 1.00 82.88 93 LEU A CA 1
ATOM 695 C C . LEU A 1 93 ? -17.379 -4.421 1.423 1.00 82.88 93 LEU A C 1
ATOM 697 O O . LEU A 1 93 ? -17.347 -3.985 2.572 1.00 82.88 93 LEU A O 1
ATOM 701 N N . THR A 1 94 ? -18.073 -5.514 1.097 1.00 85.19 94 THR A N 1
ATOM 702 C CA . THR A 1 94 ? -18.865 -6.277 2.071 1.00 85.19 94 THR A CA 1
ATOM 703 C C . THR A 1 94 ? -17.968 -6.906 3.135 1.00 85.19 94 THR A C 1
ATOM 705 O O . THR A 1 94 ? -18.241 -6.774 4.326 1.00 85.19 94 THR A O 1
ATOM 708 N N . ALA A 1 95 ? -16.868 -7.548 2.732 1.00 83.06 95 ALA A N 1
ATOM 709 C CA . ALA A 1 95 ? -15.911 -8.150 3.657 1.00 83.06 95 ALA A CA 1
ATOM 710 C C . ALA A 1 95 ? -15.278 -7.105 4.588 1.00 83.06 95 ALA A C 1
ATOM 712 O O . ALA A 1 95 ? -15.167 -7.344 5.790 1.00 83.06 95 ALA A O 1
ATOM 713 N N . MET A 1 96 ? -14.920 -5.932 4.057 1.00 78.12 96 MET A N 1
ATOM 714 C CA . MET A 1 96 ? -14.404 -4.816 4.850 1.00 78.12 96 MET A CA 1
ATOM 715 C C . MET A 1 96 ? -15.431 -4.326 5.869 1.00 78.12 96 MET A C 1
ATOM 717 O O . MET A 1 96 ? -15.090 -4.179 7.039 1.00 78.12 96 MET A O 1
ATOM 721 N N . LEU A 1 97 ? -16.692 -4.140 5.465 1.00 78.56 97 LEU A N 1
ATOM 722 C CA . LEU A 1 97 ? -17.758 -3.710 6.371 1.00 78.56 97 LEU A CA 1
ATOM 723 C C . LEU A 1 97 ? -17.976 -4.716 7.513 1.00 78.56 97 LEU A C 1
ATOM 725 O O . LEU A 1 97 ? -18.104 -4.321 8.669 1.00 78.56 97 LEU A O 1
ATOM 729 N N . VAL A 1 98 ? -17.961 -6.015 7.202 1.00 82.56 98 VAL A N 1
ATOM 730 C CA . VAL A 1 98 ? -18.083 -7.094 8.194 1.00 82.56 98 VAL A CA 1
ATOM 731 C C . VAL A 1 98 ? -16.889 -7.113 9.153 1.00 82.56 98 VAL A C 1
ATOM 733 O O . VAL A 1 98 ? -17.083 -7.267 10.356 1.00 82.56 98 VAL A O 1
ATOM 736 N N . ALA A 1 99 ? -15.666 -6.916 8.654 1.00 74.69 99 ALA A N 1
ATOM 737 C CA . ALA A 1 99 ? -14.448 -6.905 9.469 1.00 74.69 99 ALA A CA 1
ATOM 738 C C . ALA A 1 99 ? -14.396 -5.745 10.481 1.00 74.69 99 ALA A C 1
ATOM 740 O O . ALA A 1 99 ? -13.673 -5.823 11.473 1.00 74.69 99 ALA A O 1
ATOM 741 N N . GLN A 1 100 ? -15.166 -4.684 10.237 1.00 71.75 100 GLN A N 1
ATOM 742 C CA . GLN A 1 100 ? -15.235 -3.495 11.087 1.00 71.75 100 GLN A CA 1
ATOM 743 C C . GLN A 1 100 ? -16.268 -3.615 12.210 1.00 71.75 100 GLN A C 1
ATOM 745 O O . GLN A 1 100 ? -16.289 -2.786 13.121 1.00 71.75 100 GLN A O 1
ATOM 750 N N . LEU A 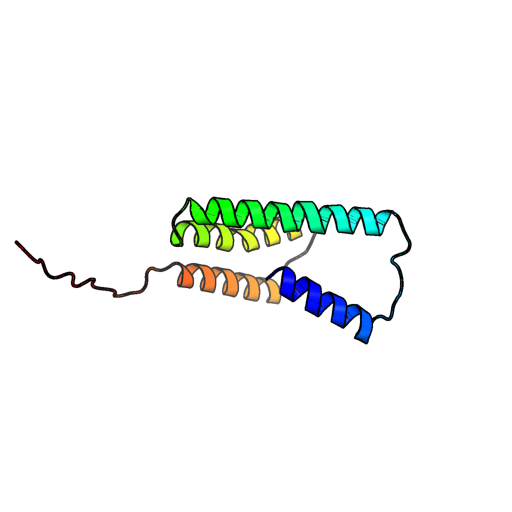1 101 ? -17.134 -4.632 12.165 1.00 78.44 101 LEU A N 1
ATOM 751 C CA . LEU A 1 101 ? -18.092 -4.869 13.234 1.00 78.44 101 LEU A CA 1
ATOM 752 C C . LEU A 1 101 ? -17.338 -5.307 14.499 1.00 78.44 101 LEU A C 1
ATOM 754 O O . LEU A 1 101 ? -16.519 -6.230 14.441 1.00 78.44 101 LEU A O 1
ATOM 758 N N . PRO A 1 102 ? -17.595 -4.673 15.659 1.00 65.44 102 PRO A N 1
ATOM 759 C CA . PRO A 1 102 ? -16.955 -5.072 16.901 1.00 65.44 102 PRO A CA 1
ATOM 760 C C . PRO A 1 102 ? -17.259 -6.551 17.182 1.00 65.44 102 PRO A C 1
ATOM 762 O O . PRO A 1 102 ? -18.400 -6.984 16.987 1.00 65.44 102 PRO A O 1
ATOM 765 N N . PRO A 1 103 ? -16.272 -7.343 17.646 1.00 63.56 103 PRO A N 1
ATOM 766 C CA . PRO A 1 103 ? -16.492 -8.751 17.933 1.00 63.56 103 PRO A CA 1
ATOM 767 C C . PRO A 1 103 ? -17.645 -8.891 18.927 1.00 63.56 103 PRO A C 1
ATOM 769 O O . PRO A 1 103 ? -17.588 -8.363 20.042 1.00 63.56 103 PRO A O 1
ATOM 772 N N . ALA A 1 104 ? -18.697 -9.592 18.504 1.00 58.19 104 ALA A N 1
ATOM 773 C CA . ALA A 1 104 ? -19.857 -9.888 19.326 1.00 58.19 104 ALA A CA 1
ATOM 774 C C . ALA A 1 104 ? -19.408 -10.716 20.541 1.00 58.19 104 ALA A C 1
ATOM 776 O O . ALA A 1 104 ? -19.224 -11.926 20.463 1.00 58.19 104 ALA A O 1
ATOM 777 N N . GLY A 1 105 ? -19.191 -10.037 21.668 1.00 63.19 105 GLY A N 1
ATOM 778 C CA . GLY A 1 105 ? -18.891 -10.662 22.950 1.00 63.19 105 GLY A CA 1
ATOM 779 C C . GLY A 1 105 ? -17.408 -10.715 23.314 1.00 63.19 105 GLY A C 1
ATOM 780 O O . GLY A 1 105 ? -16.768 -11.760 23.269 1.00 63.19 105 GLY A O 1
ATOM 781 N N . ARG A 1 106 ? -16.897 -9.620 23.879 1.00 53.72 106 ARG A N 1
ATOM 782 C CA . ARG A 1 106 ? -15.989 -9.724 25.028 1.00 53.72 106 ARG A CA 1
ATOM 783 C C . ARG A 1 106 ? -16.592 -8.952 26.191 1.00 53.72 106 ARG A C 1
ATOM 785 O O . ARG A 1 106 ? -16.306 -7.776 26.386 1.00 53.72 106 ARG A O 1
ATOM 792 N N . ARG A 1 107 ? -17.436 -9.635 26.976 1.00 51.75 107 ARG A N 1
ATOM 793 C CA . ARG A 1 107 ? -17.697 -9.230 28.363 1.00 51.75 107 ARG A CA 1
ATOM 794 C C . ARG A 1 107 ? -16.354 -9.268 29.082 1.00 51.75 107 ARG A C 1
ATOM 796 O O . ARG A 1 107 ? -15.871 -10.336 29.447 1.00 51.75 107 ARG A O 1
ATOM 803 N N . HIS A 1 108 ? -15.736 -8.106 29.244 1.00 49.03 108 HIS A N 1
ATOM 804 C CA . HIS A 1 108 ? -14.617 -7.943 30.151 1.00 49.03 108 HIS A CA 1
ATOM 805 C C . HIS A 1 108 ? -15.187 -8.026 31.568 1.00 49.03 108 HIS A C 1
ATOM 807 O O . HIS A 1 108 ? -15.614 -7.033 32.149 1.00 49.03 108 HIS A O 1
ATOM 813 N N . GLY A 1 109 ? -15.270 -9.243 32.103 1.00 53.56 109 GLY A N 1
ATOM 814 C CA . GLY A 1 109 ? -15.445 -9.454 33.530 1.00 53.56 109 GLY A CA 1
ATOM 815 C C . GLY A 1 109 ? -14.161 -9.053 34.247 1.00 53.56 109 GLY A C 1
ATOM 816 O O . GLY A 1 109 ? -13.376 -9.920 34.618 1.00 53.56 109 GLY A O 1
ATOM 817 N N . ARG A 1 110 ? -13.925 -7.750 34.431 1.00 57.38 110 ARG A N 1
ATOM 818 C CA . ARG A 1 110 ? -13.033 -7.280 35.491 1.00 57.38 110 ARG A CA 1
ATOM 819 C C . ARG A 1 110 ? -13.893 -7.206 36.744 1.00 57.38 110 ARG A C 1
ATOM 821 O O . ARG A 1 110 ? -14.674 -6.278 36.897 1.00 57.38 110 ARG A O 1
ATOM 828 N N . LYS A 1 111 ? -13.789 -8.244 37.573 1.00 54.22 111 LYS A N 1
ATOM 829 C CA . LYS A 1 111 ? -14.285 -8.209 38.946 1.00 54.22 111 LYS A CA 1
ATOM 830 C C . LYS A 1 111 ? -13.621 -7.041 39.660 1.00 54.22 111 LYS A C 1
ATOM 832 O O . LYS A 1 111 ? -12.403 -6.874 39.572 1.00 54.22 111 LYS A O 1
ATOM 837 N N . ASP A 1 112 ? -14.447 -6.278 40.346 1.00 59.28 112 ASP A N 1
ATOM 838 C CA . ASP A 1 112 ? -14.053 -5.276 41.313 1.00 59.28 112 ASP A CA 1
ATOM 839 C C . ASP A 1 112 ? -13.159 -5.944 42.365 1.00 59.28 112 ASP A C 1
ATOM 841 O O . ASP A 1 112 ? -13.591 -6.855 43.071 1.00 59.28 112 ASP A O 1
ATOM 845 N N . HIS A 1 113 ? -11.901 -5.518 42.455 1.00 60.72 113 HIS A N 1
ATOM 846 C CA . HIS A 1 113 ? -11.126 -5.689 43.675 1.00 60.72 113 HIS A CA 1
ATOM 847 C C . HIS A 1 113 ? -11.079 -4.332 44.365 1.00 60.72 113 HIS A C 1
ATOM 849 O O . HIS A 1 113 ? -10.268 -3.467 44.046 1.00 60.72 113 HIS A O 1
ATOM 855 N N . ILE A 1 114 ? -12.031 -4.165 45.280 1.00 64.31 114 ILE A N 1
ATOM 856 C CA . ILE A 1 114 ? -11.929 -3.263 46.419 1.00 64.31 114 ILE A CA 1
ATOM 857 C C . ILE A 1 114 ? -10.817 -3.821 47.313 1.00 64.31 114 ILE A C 1
ATOM 859 O O . ILE A 1 114 ? -10.940 -4.960 47.763 1.00 64.31 114 ILE A O 1
ATOM 863 N N . THR A 1 115 ? -9.746 -3.045 47.485 1.00 62.66 115 THR A N 1
ATOM 864 C CA . THR A 1 115 ? -9.095 -2.621 48.748 1.00 62.66 115 THR A CA 1
ATOM 865 C C . THR A 1 115 ? -7.820 -1.876 48.396 1.00 62.66 115 THR A C 1
ATOM 867 O O . THR A 1 115 ? -6.995 -2.478 47.672 1.00 62.66 115 THR A O 1
#

Sequence (115 aa):
QIGVVMVLSGLGMVVFEGPGYPRGWTVYKGLFITGFFATAVAFWAQNRFQSLISAGDTAIIFASEPVFAAMFGYLFLGERLAAGQGLGALLILTAMLVAQLPPAGRRHGRKDHIT

Radius of gyration: 21.21 Å; chains: 1; bounding box: 41×25×68 Å